Protein AF-A0A842YHD7-F1 (afdb_monomer_lite)

Sequence (60 aa):
MKAADFKYKKNQAHTRRKYMGGIPGSKIVKFTMGNTSKECTHRVELINIKDVQITHNALE

Secondary structure (DSSP, 8-state):
--HHHHSS--S-----GGG-SSPPPP----S--S-SSSPPS-------SS--PPPHHHH-

Radius of gyration: 15.92 Å; chains: 1; bounding box: 39×24×38 Å

Structure (mmCIF, N/CA/C/O backbone):
data_AF-A0A842YHD7-F1
#
_entry.id   AF-A0A842YHD7-F1
#
loop_
_atom_site.group_PDB
_atom_site.id
_atom_site.type_symbol
_atom_site.label_atom_id
_atom_site.label_alt_id
_atom_site.label_comp_id
_atom_site.label_asym_id
_atom_site.label_entity_id
_atom_site.label_seq_id
_atom_site.pdbx_PDB_ins_code
_atom_site.Cartn_x
_atom_site.Cartn_y
_atom_site.Cartn_z
_atom_site.occupancy
_atom_site.B_iso_or_equiv
_atom_site.auth_seq_id
_atom_site.auth_comp_id
_atom_site.auth_asym_id
_atom_site.auth_atom_id
_atom_site.pdbx_PDB_model_num
ATOM 1 N N . MET A 1 1 ? 2.091 6.435 -16.939 1.00 74.75 1 MET A N 1
ATOM 2 C CA . MET A 1 1 ? 2.165 4.970 -16.732 1.00 74.75 1 MET A CA 1
ATOM 3 C C . MET A 1 1 ? 0.849 4.482 -16.172 1.00 74.75 1 MET A C 1
ATOM 5 O O . MET A 1 1 ? 0.220 5.217 -15.4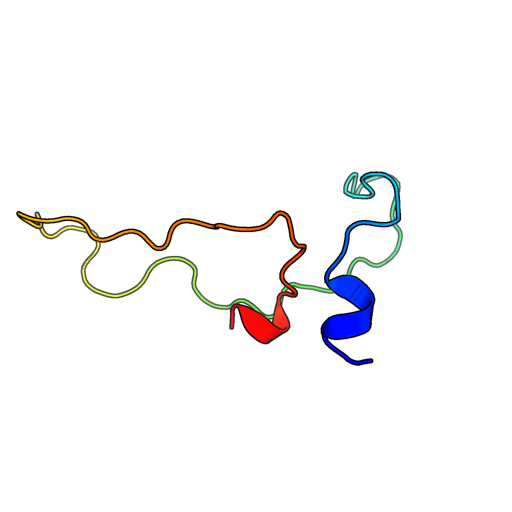16 1.00 74.75 1 MET A O 1
ATOM 9 N N . LYS A 1 2 ? 0.420 3.287 -16.570 1.00 84.88 2 LYS A N 1
ATOM 10 C CA . LYS A 1 2 ? -0.834 2.682 -16.119 1.00 84.88 2 LYS A CA 1
ATOM 11 C C . LYS A 1 2 ? -0.560 1.812 -14.892 1.00 84.88 2 LYS A C 1
ATOM 13 O O . LYS A 1 2 ? 0.521 1.251 -14.752 1.00 84.88 2 LYS A O 1
ATOM 18 N N . ALA A 1 3 ? -1.553 1.636 -14.020 1.00 82.94 3 ALA A N 1
ATOM 19 C CA . ALA A 1 3 ? -1.425 0.737 -12.867 1.00 82.94 3 ALA A CA 1
ATOM 20 C C . ALA A 1 3 ? -1.099 -0.715 -13.283 1.00 82.94 3 ALA A C 1
ATOM 22 O O . ALA A 1 3 ? -0.390 -1.425 -12.574 1.00 82.94 3 ALA A O 1
ATOM 23 N N . ALA A 1 4 ? -1.563 -1.134 -14.468 1.00 86.69 4 ALA A N 1
ATOM 24 C CA . ALA A 1 4 ? -1.280 -2.447 -15.043 1.00 86.69 4 ALA A CA 1
ATOM 25 C C . ALA A 1 4 ? 0.223 -2.725 -15.229 1.00 86.69 4 ALA A C 1
ATOM 27 O O . ALA A 1 4 ? 0.637 -3.876 -15.098 1.00 86.69 4 ALA A O 1
ATOM 28 N N . ASP A 1 5 ? 1.033 -1.687 -15.458 1.00 88.38 5 ASP A N 1
ATOM 29 C CA . ASP A 1 5 ? 2.475 -1.818 -15.701 1.00 88.38 5 ASP A CA 1
ATOM 30 C C . ASP A 1 5 ? 3.216 -2.329 -14.451 1.00 88.38 5 ASP A C 1
ATOM 32 O O . ASP A 1 5 ? 4.217 -3.037 -14.560 1.00 88.38 5 ASP A O 1
ATOM 36 N N . PHE A 1 6 ? 2.683 -2.026 -13.262 1.00 87.25 6 PHE A N 1
ATOM 37 C CA . PHE A 1 6 ? 3.263 -2.376 -11.961 1.00 87.25 6 PHE A CA 1
ATOM 38 C C . PHE A 1 6 ? 2.550 -3.528 -11.256 1.00 87.25 6 PHE A C 1
ATOM 40 O O . PHE A 1 6 ? 3.021 -3.987 -10.223 1.00 87.25 6 PHE A O 1
ATOM 47 N N . LYS A 1 7 ? 1.409 -3.984 -11.784 1.00 86.94 7 LYS A N 1
ATOM 48 C CA . LYS A 1 7 ? 0.487 -4.888 -11.085 1.00 86.94 7 LYS A CA 1
ATOM 49 C C . LYS A 1 7 ? 1.137 -6.204 -10.662 1.00 86.94 7 LYS A C 1
ATOM 51 O O . LYS A 1 7 ? 0.892 -6.679 -9.557 1.00 86.94 7 LYS A O 1
ATOM 56 N N . TYR A 1 8 ? 1.950 -6.794 -11.531 1.00 90.56 8 TYR A N 1
ATOM 57 C CA . TYR A 1 8 ? 2.637 -8.051 -11.252 1.00 90.56 8 TYR A CA 1
ATOM 58 C C . TYR A 1 8 ? 4.106 -7.792 -10.951 1.00 90.56 8 TYR A C 1
ATOM 60 O O . TYR A 1 8 ? 4.799 -7.117 -11.716 1.00 90.56 8 TYR A O 1
ATOM 68 N N . LYS A 1 9 ? 4.590 -8.364 -9.847 1.00 84.00 9 LYS A N 1
ATOM 69 C CA . LYS A 1 9 ? 5.985 -8.244 -9.432 1.00 84.00 9 LYS A CA 1
ATOM 70 C C . LYS A 1 9 ? 6.876 -9.051 -10.378 1.00 84.00 9 LYS A C 1
ATOM 72 O O . LYS A 1 9 ? 7.023 -10.257 -10.225 1.00 84.00 9 LYS A O 1
ATOM 77 N N . LYS A 1 10 ? 7.471 -8.369 -11.355 1.00 86.31 10 LYS A N 1
ATOM 78 C CA . LYS A 1 10 ? 8.420 -8.964 -12.314 1.00 86.31 10 LYS A CA 1
ATOM 79 C C . LYS A 1 10 ? 9.869 -8.938 -11.817 1.00 86.31 10 LYS A C 1
ATOM 81 O O . LYS A 1 10 ? 10.676 -9.750 -12.249 1.00 86.31 10 LYS A O 1
ATOM 86 N N . ASN A 1 11 ? 10.186 -8.025 -10.897 1.00 86.75 11 ASN A N 1
ATOM 87 C CA . ASN A 1 11 ? 11.552 -7.738 -10.461 1.00 86.75 11 ASN A CA 1
ATOM 88 C C . ASN A 1 11 ? 11.799 -8.159 -9.004 1.00 86.75 11 ASN A C 1
ATOM 90 O O . ASN A 1 11 ? 10.872 -8.307 -8.200 1.00 86.75 11 ASN A O 1
ATOM 94 N N . GLN A 1 12 ? 13.077 -8.293 -8.645 1.00 91.00 12 GLN A N 1
ATOM 95 C CA . GLN A 1 12 ? 13.504 -8.484 -7.258 1.00 91.00 12 GLN A CA 1
ATOM 96 C C . GLN A 1 12 ? 13.138 -7.278 -6.375 1.00 91.00 12 GLN A C 1
ATOM 98 O O . GLN A 1 12 ? 12.876 -6.173 -6.853 1.00 91.00 12 GLN A O 1
ATOM 103 N N . ALA A 1 13 ? 13.096 -7.493 -5.058 1.00 91.38 13 ALA A N 1
ATOM 104 C CA . ALA A 1 13 ? 12.731 -6.450 -4.105 1.00 91.38 13 ALA A CA 1
ATOM 105 C C . ALA A 1 13 ? 13.799 -5.343 -4.046 1.00 91.38 13 ALA A C 1
ATOM 107 O O . ALA A 1 13 ? 14.945 -5.590 -3.676 1.00 91.38 13 ALA A O 1
ATOM 108 N N . HIS A 1 14 ? 13.395 -4.110 -4.354 1.00 90.50 14 HIS A N 1
ATOM 109 C CA . HIS A 1 14 ? 14.273 -2.943 -4.393 1.00 90.50 14 HIS A CA 1
ATOM 110 C C . HIS A 1 14 ? 13.799 -1.870 -3.399 1.00 90.50 14 HIS A C 1
ATOM 112 O O . HIS A 1 14 ? 13.131 -0.904 -3.763 1.00 90.50 14 HIS A O 1
ATOM 118 N N . THR A 1 15 ? 14.095 -2.081 -2.114 1.00 91.81 15 THR A N 1
ATOM 119 C CA . THR A 1 15 ? 13.527 -1.291 -0.998 1.00 91.81 15 THR A CA 1
ATOM 120 C C . THR A 1 15 ? 14.569 -0.595 -0.120 1.00 91.81 15 THR A C 1
ATOM 122 O O . THR A 1 15 ? 14.232 0.273 0.688 1.00 91.81 15 THR A O 1
ATOM 125 N N . ARG A 1 16 ? 15.847 -0.972 -0.237 1.00 93.06 16 ARG A N 1
ATOM 126 C CA . ARG A 1 16 ? 16.914 -0.510 0.661 1.00 93.06 16 ARG A CA 1
ATOM 127 C C . ARG A 1 16 ? 17.333 0.922 0.326 1.00 93.06 16 ARG A C 1
ATOM 129 O O . ARG A 1 16 ? 18.224 1.126 -0.491 1.00 93.06 16 ARG A O 1
ATOM 136 N N . ARG A 1 17 ? 16.743 1.899 1.025 1.00 89.56 17 ARG A N 1
ATOM 137 C CA . ARG A 1 17 ? 16.933 3.341 0.768 1.00 89.56 17 ARG A CA 1
ATOM 138 C C . ARG A 1 17 ? 18.393 3.802 0.707 1.00 89.56 17 ARG A C 1
ATOM 140 O O . ARG A 1 17 ? 18.713 4.637 -0.122 1.00 89.56 17 ARG A O 1
ATOM 147 N N . LYS A 1 18 ? 19.287 3.214 1.511 1.00 92.94 18 LYS A N 1
ATOM 148 C CA . LYS A 1 18 ? 20.728 3.543 1.511 1.00 92.94 18 LYS A CA 1
ATOM 149 C C . LYS A 1 18 ? 21.450 3.274 0.183 1.00 92.94 18 LYS A C 1
ATOM 151 O O . LYS A 1 18 ? 22.527 3.811 -0.027 1.00 92.94 18 LYS A O 1
ATOM 156 N N . TYR A 1 19 ? 20.875 2.444 -0.690 1.00 93.44 19 TYR A N 1
ATOM 157 C CA . TYR A 1 19 ? 21.416 2.141 -2.018 1.00 93.44 19 TYR A CA 1
ATOM 158 C C . TYR A 1 19 ? 20.618 2.818 -3.149 1.00 93.44 19 TYR A C 1
ATOM 160 O O . TYR A 1 19 ? 20.851 2.518 -4.314 1.00 93.44 19 TYR A O 1
ATOM 168 N N . MET A 1 20 ? 19.656 3.694 -2.827 1.00 90.88 20 MET A N 1
ATOM 169 C CA . MET A 1 20 ? 18.768 4.352 -3.792 1.00 90.88 20 MET A CA 1
ATOM 170 C C . MET A 1 20 ? 18.946 5.872 -3.741 1.00 90.88 20 MET A C 1
ATOM 172 O O . MET A 1 20 ? 18.744 6.481 -2.692 1.00 90.88 20 MET A O 1
ATOM 176 N N . GLY A 1 21 ? 19.259 6.499 -4.874 1.00 91.62 21 GLY A N 1
ATOM 177 C CA . GLY A 1 21 ? 19.259 7.960 -4.996 1.00 91.62 21 GLY A CA 1
ATOM 178 C C . GLY A 1 21 ? 17.857 8.500 -5.296 1.00 91.62 21 GLY A C 1
ATOM 179 O O . GLY A 1 21 ? 17.203 8.009 -6.210 1.00 91.62 21 GLY A O 1
ATOM 180 N N . GLY A 1 22 ? 17.401 9.507 -4.541 1.00 87.06 22 GLY A N 1
ATOM 181 C CA . GLY A 1 22 ? 16.211 10.302 -4.884 1.00 87.06 22 GLY A CA 1
ATOM 182 C C . GLY A 1 22 ? 14.878 9.543 -4.880 1.00 87.06 22 GLY A C 1
ATOM 183 O O . GLY A 1 22 ? 14.147 9.585 -5.864 1.00 87.06 22 GLY A O 1
ATOM 184 N N . ILE A 1 23 ? 14.541 8.850 -3.785 1.00 88.81 23 ILE A N 1
ATOM 185 C CA . ILE A 1 23 ? 13.250 8.152 -3.660 1.00 88.81 23 ILE A CA 1
ATOM 186 C C . ILE A 1 23 ? 12.105 9.174 -3.569 1.00 88.81 23 ILE A C 1
ATOM 188 O O . ILE A 1 23 ? 12.079 9.944 -2.605 1.00 88.81 23 ILE A O 1
ATOM 192 N N . PRO A 1 24 ? 11.131 9.161 -4.500 1.00 89.19 24 PRO A N 1
ATOM 193 C CA . PRO A 1 24 ? 9.959 10.022 -4.404 1.00 89.19 24 PRO A CA 1
ATOM 194 C C . PRO A 1 24 ? 9.147 9.725 -3.139 1.00 89.19 24 PRO A C 1
ATOM 196 O O . PRO A 1 24 ? 9.005 8.567 -2.734 1.00 89.19 24 PRO A O 1
ATOM 199 N N . GLY A 1 25 ? 8.589 10.770 -2.528 1.00 88.88 25 GLY A N 1
ATOM 200 C CA . GLY A 1 25 ? 7.687 10.630 -1.386 1.00 88.88 25 GLY A CA 1
ATOM 201 C C . GLY A 1 25 ? 6.422 9.83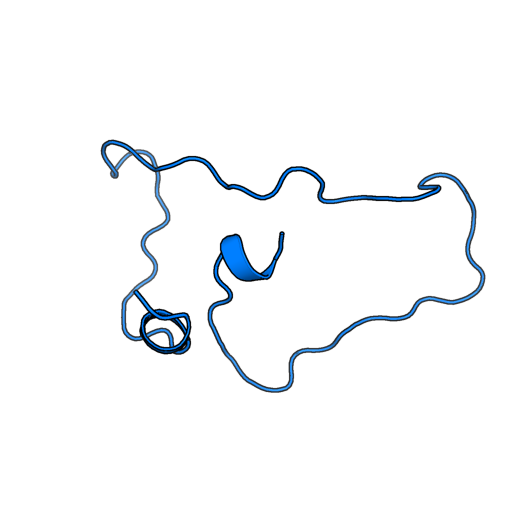7 -1.736 1.00 88.88 25 GLY A C 1
ATOM 202 O O . GLY A 1 25 ? 5.976 9.818 -2.884 1.00 88.88 25 GLY A O 1
ATOM 203 N N . SER A 1 26 ? 5.835 9.181 -0.732 1.00 90.56 26 SER A N 1
ATOM 204 C CA . SER A 1 26 ? 4.508 8.572 -0.873 1.00 90.56 26 SER A CA 1
ATOM 205 C C . SER A 1 26 ? 3.451 9.669 -0.973 1.00 90.56 26 SER A C 1
ATOM 207 O O . SER A 1 26 ? 3.525 10.642 -0.228 1.00 90.56 26 SER A O 1
ATOM 209 N N . LYS A 1 27 ? 2.450 9.494 -1.844 1.00 92.25 27 LYS A N 1
ATOM 210 C CA . LYS A 1 27 ? 1.267 10.371 -1.847 1.00 92.25 27 LYS A CA 1
ATOM 211 C C . LYS A 1 27 ? 0.252 10.027 -0.762 1.00 92.25 27 LYS A C 1
ATOM 213 O O . LYS A 1 27 ? -0.686 10.788 -0.592 1.00 92.25 27 LYS A O 1
ATOM 218 N N . ILE A 1 28 ? 0.439 8.906 -0.062 1.00 93.56 28 ILE A N 1
ATOM 219 C CA . ILE A 1 28 ? -0.486 8.487 0.988 1.00 93.56 28 ILE A CA 1
ATOM 220 C C . ILE A 1 28 ? -0.385 9.465 2.156 1.00 93.56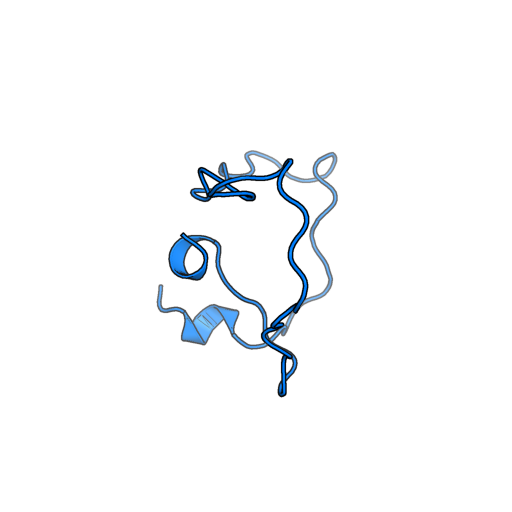 28 ILE A C 1
ATOM 222 O O . ILE A 1 28 ? 0.689 9.575 2.755 1.00 93.56 28 ILE A O 1
ATOM 226 N N . VAL A 1 29 ? -1.477 10.154 2.483 1.00 93.56 29 VAL A N 1
ATOM 227 C CA . VAL A 1 29 ? -1.479 11.193 3.524 1.00 93.56 29 VAL A CA 1
ATOM 228 C C . VAL A 1 29 ? -1.831 10.614 4.894 1.00 93.56 29 VAL A C 1
ATOM 230 O O . VAL A 1 29 ? -1.255 11.028 5.902 1.00 93.56 29 VAL A O 1
ATOM 233 N N . LYS A 1 30 ? -2.762 9.652 4.963 1.00 93.19 30 LYS A N 1
ATOM 234 C CA . LYS A 1 30 ? -3.258 9.074 6.226 1.00 93.19 30 LYS A CA 1
ATOM 235 C C . LYS A 1 30 ? -3.340 7.553 6.144 1.00 93.19 30 LYS A C 1
ATOM 237 O O . LYS A 1 30 ? -3.864 7.009 5.184 1.00 93.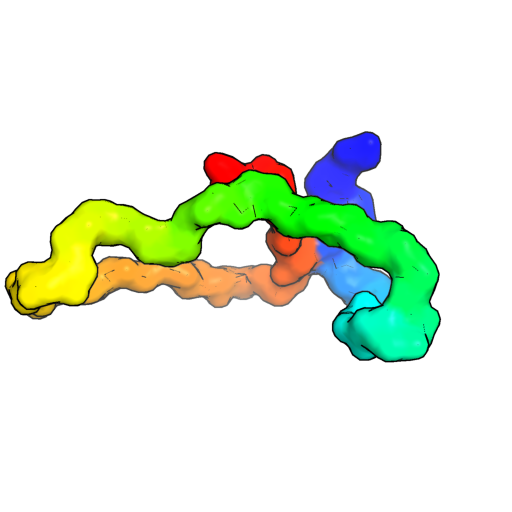19 30 LYS A O 1
ATOM 242 N N . PHE A 1 31 ? -2.871 6.871 7.188 1.00 92.88 31 PHE A N 1
ATOM 243 C CA . PHE A 1 31 ? -2.966 5.407 7.308 1.00 92.88 31 PHE A CA 1
ATOM 244 C C . PHE A 1 31 ? -4.080 4.952 8.253 1.00 92.88 31 PHE A C 1
ATOM 246 O O . PHE A 1 31 ? -4.583 3.839 8.135 1.00 92.88 31 PHE A O 1
ATOM 253 N N . THR A 1 32 ? -4.462 5.804 9.200 1.00 93.56 32 THR A N 1
ATOM 254 C CA . THR A 1 32 ? -5.530 5.554 10.166 1.00 93.56 32 THR A CA 1
ATOM 255 C C . THR A 1 32 ? -6.521 6.706 10.113 1.00 93.56 32 THR A C 1
ATOM 257 O O . THR A 1 32 ? -6.150 7.869 9.938 1.00 93.56 32 THR A O 1
ATOM 260 N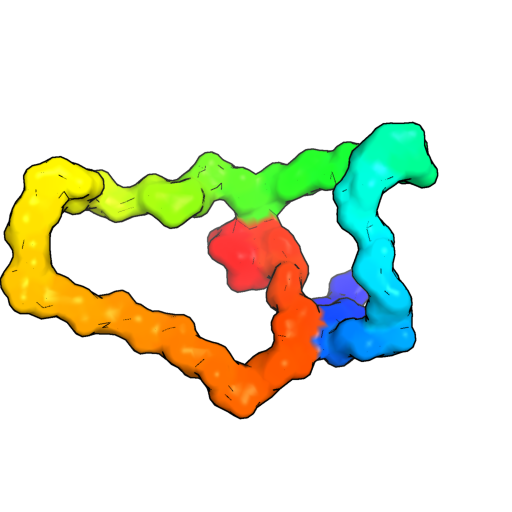 N . MET A 1 33 ? -7.806 6.378 10.203 1.00 93.06 33 MET A N 1
ATOM 261 C CA . MET A 1 33 ? -8.901 7.337 10.081 1.00 93.06 33 MET A CA 1
ATOM 262 C C . MET A 1 33 ? -10.026 6.979 11.050 1.00 93.06 33 MET A C 1
ATOM 264 O O . MET A 1 33 ? -10.121 5.847 11.521 1.00 93.06 33 MET A O 1
ATOM 268 N N . GLY A 1 34 ? -10.899 7.950 11.322 1.00 91.81 34 GLY A N 1
ATOM 269 C CA . GLY A 1 34 ? -12.020 7.773 12.241 1.00 91.81 34 GLY A CA 1
ATOM 270 C C . GLY A 1 34 ? -11.585 7.783 13.706 1.00 91.81 34 GLY A C 1
ATOM 271 O O . GLY A 1 34 ? -10.609 8.436 14.073 1.00 91.81 34 GLY A O 1
ATOM 272 N N . ASN A 1 35 ? -12.344 7.092 14.556 1.00 90.38 35 ASN A N 1
ATOM 273 C CA . ASN A 1 35 ? -12.083 7.048 15.990 1.00 90.38 35 ASN A CA 1
ATOM 274 C C . ASN A 1 35 ? -11.199 5.845 16.339 1.00 90.38 35 ASN A C 1
ATOM 276 O O . ASN A 1 35 ? -11.678 4.716 16.401 1.00 90.38 35 ASN A O 1
ATOM 280 N N . THR A 1 36 ? -9.918 6.105 16.584 1.00 87.50 36 THR A N 1
ATOM 281 C CA . THR A 1 36 ? -8.912 5.081 16.901 1.00 87.50 36 THR A CA 1
ATOM 282 C C . THR A 1 36 ? -8.987 4.558 18.333 1.00 87.50 36 THR A C 1
ATOM 284 O O . THR A 1 36 ? -8.396 3.526 18.625 1.00 87.50 36 THR A O 1
ATOM 287 N N . SER A 1 37 ? -9.675 5.265 19.231 1.00 88.06 37 SER A N 1
ATOM 288 C CA . SER A 1 37 ? -9.752 4.924 20.659 1.00 88.06 37 SER A CA 1
ATOM 289 C C . SER A 1 37 ? -11.059 4.235 21.039 1.00 88.06 37 SER A C 1
ATOM 291 O O . SER A 1 37 ? -11.212 3.793 22.173 1.00 88.06 37 SER A O 1
ATOM 293 N N . LYS A 1 38 ? -12.023 4.170 20.118 1.00 90.50 38 LYS A N 1
ATOM 294 C CA . LYS A 1 38 ? -13.312 3.530 20.362 1.00 90.50 38 LYS A CA 1
ATOM 295 C C . LYS A 1 38 ? -13.190 2.020 20.202 1.00 90.50 38 LYS A C 1
ATOM 297 O O . LYS A 1 38 ? -12.679 1.537 19.196 1.00 90.50 38 LYS A O 1
ATOM 302 N N . GLU A 1 39 ? -13.744 1.287 21.157 1.00 88.00 39 GLU A N 1
ATOM 303 C CA . GLU A 1 39 ? -13.890 -0.158 21.045 1.00 88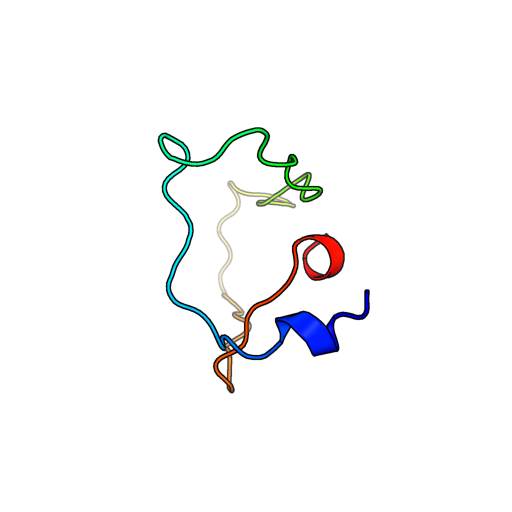.00 39 GLU A CA 1
ATOM 304 C C . GLU A 1 39 ? -14.997 -0.496 20.040 1.00 88.00 39 GLU A C 1
ATOM 306 O O . GLU A 1 39 ? -16.146 -0.053 20.152 1.00 88.00 39 GLU A O 1
ATOM 311 N N . CYS A 1 40 ? -14.631 -1.264 19.019 1.00 89.12 40 CYS A N 1
ATOM 312 C CA . CYS A 1 40 ? -15.546 -1.765 18.005 1.00 89.12 40 CYS A CA 1
ATOM 313 C C . CYS A 1 40 ? -15.843 -3.235 18.298 1.00 89.12 40 CYS A C 1
ATOM 315 O O . CYS A 1 40 ? -14.928 -4.030 18.490 1.00 89.12 40 CYS A O 1
ATOM 317 N N . THR A 1 41 ? -17.120 -3.609 18.292 1.00 95.44 41 THR A N 1
ATOM 318 C CA . THR A 1 41 ? -17.553 -4.991 18.558 1.00 95.44 41 THR A CA 1
ATOM 319 C C . THR A 1 41 ? -17.234 -5.947 17.411 1.00 95.44 41 THR A C 1
ATOM 321 O O . THR A 1 41 ? -17.114 -7.147 17.626 1.00 95.44 41 THR A O 1
ATOM 324 N N . HIS A 1 42 ? -17.101 -5.420 16.193 1.00 94.00 42 HIS A N 1
ATOM 325 C CA . HIS A 1 42 ? -16.876 -6.197 14.980 1.00 94.00 42 HIS A CA 1
ATOM 326 C C . HIS A 1 42 ? -15.741 -5.589 14.159 1.00 94.00 42 HIS A C 1
ATOM 328 O O . HIS A 1 42 ? -15.550 -4.370 14.140 1.00 94.00 42 HIS A O 1
ATOM 334 N N . ARG A 1 43 ? -15.016 -6.453 13.444 1.00 93.88 43 ARG A N 1
ATOM 335 C CA . ARG A 1 43 ? -13.915 -6.088 12.552 1.00 93.88 43 ARG A CA 1
ATOM 336 C C . ARG A 1 43 ? -14.186 -6.631 11.157 1.00 93.88 43 ARG A C 1
ATOM 338 O O . ARG A 1 43 ? -14.554 -7.790 11.004 1.00 93.88 43 ARG A O 1
ATOM 345 N N . VAL A 1 44 ? -13.976 -5.787 10.153 1.00 95.44 44 VAL A N 1
ATOM 346 C CA . VAL A 1 44 ? -14.065 -6.159 8.739 1.00 95.44 44 VAL A CA 1
ATOM 347 C C . VAL A 1 44 ? -12.699 -5.931 8.111 1.00 95.44 44 VAL A C 1
ATOM 349 O O . VAL A 1 44 ? -12.082 -4.889 8.326 1.00 95.44 44 VAL A O 1
ATOM 352 N N . GLU A 1 45 ? -12.227 -6.912 7.350 1.00 95.50 45 GLU A N 1
ATOM 353 C CA . GLU A 1 45 ? -10.941 -6.861 6.660 1.00 95.50 45 GLU A CA 1
ATOM 354 C C . GLU A 1 45 ? -11.128 -7.135 5.170 1.00 95.50 45 GLU A C 1
ATOM 356 O O . GLU A 1 45 ? -11.920 -7.991 4.774 1.00 95.50 45 GLU A O 1
ATOM 361 N N . LEU A 1 46 ? -10.367 -6.422 4.341 1.00 95.88 46 LEU A N 1
ATOM 362 C CA . LEU A 1 46 ? -10.259 -6.724 2.921 1.00 95.88 46 LEU A CA 1
ATOM 363 C C . LEU A 1 46 ? -9.096 -7.696 2.715 1.00 95.88 46 LEU A C 1
ATOM 365 O O . LEU A 1 46 ? -7.931 -7.313 2.828 1.00 95.88 46 LEU A O 1
ATOM 369 N N . ILE A 1 47 ? -9.420 -8.949 2.407 1.00 96.81 47 ILE A N 1
ATOM 370 C CA . ILE A 1 47 ? -8.424 -9.995 2.171 1.00 96.81 47 ILE A CA 1
ATOM 371 C C . ILE A 1 47 ? -8.064 -10.031 0.688 1.00 96.81 47 ILE A C 1
ATOM 373 O O . ILE A 1 47 ? -8.923 -10.022 -0.196 1.00 96.81 47 ILE A O 1
ATOM 377 N N . ASN A 1 48 ? -6.765 -10.091 0.418 1.00 94.12 48 ASN A N 1
ATOM 378 C CA . ASN A 1 48 ? -6.248 -10.254 -0.925 1.00 94.12 48 ASN A CA 1
ATOM 379 C C . ASN A 1 48 ? -6.475 -11.687 -1.454 1.00 94.12 48 ASN A C 1
ATOM 381 O O . ASN A 1 48 ? -6.122 -12.652 -0.788 1.00 94.12 48 ASN A O 1
ATOM 385 N N . ILE A 1 49 ? -6.979 -11.817 -2.687 1.00 96.69 49 ILE A N 1
ATOM 386 C CA . ILE A 1 49 ? -7.151 -13.101 -3.394 1.00 96.69 49 ILE A CA 1
ATOM 387 C C . ILE A 1 49 ? -5.993 -13.376 -4.382 1.00 96.69 49 ILE A C 1
ATOM 389 O O . ILE A 1 49 ? -5.805 -14.506 -4.826 1.00 96.69 49 ILE A O 1
ATOM 393 N N . LYS A 1 50 ? -5.219 -12.355 -4.779 1.00 93.75 50 LYS A N 1
ATOM 394 C CA . LYS A 1 50 ? -4.153 -12.452 -5.792 1.00 93.75 50 LYS A CA 1
ATOM 395 C C . LYS A 1 50 ? -2.919 -11.639 -5.427 1.00 93.75 50 LYS A C 1
ATOM 397 O O . LYS A 1 50 ? -3.007 -10.441 -5.183 1.00 93.75 50 LYS A O 1
ATOM 402 N N . ASP A 1 51 ? -1.739 -12.228 -5.543 1.00 92.12 51 ASP A N 1
ATOM 403 C CA . ASP A 1 51 ? -0.490 -11.508 -5.292 1.00 92.12 51 ASP A CA 1
ATOM 404 C C . ASP A 1 51 ? -0.226 -10.436 -6.355 1.00 92.12 51 ASP A C 1
ATOM 406 O O . ASP A 1 51 ? 0.097 -10.722 -7.511 1.00 92.12 51 ASP A O 1
ATOM 410 N N . VAL A 1 52 ? -0.384 -9.175 -5.953 1.00 92.94 52 VAL A N 1
ATOM 411 C CA . VAL A 1 52 ? -0.183 -8.001 -6.803 1.00 92.94 52 VAL A CA 1
ATOM 412 C C . VAL A 1 52 ? 0.527 -6.899 -6.031 1.00 92.94 52 VAL A C 1
ATOM 414 O O . VAL A 1 52 ? 0.434 -6.802 -4.808 1.00 92.94 52 VAL A O 1
ATOM 417 N N . GLN A 1 53 ? 1.223 -6.035 -6.758 1.00 92.75 53 GLN A N 1
ATOM 418 C CA . GLN A 1 53 ? 1.769 -4.806 -6.207 1.00 92.75 53 GLN A CA 1
ATOM 419 C C . GLN A 1 53 ? 0.766 -3.665 -6.417 1.00 92.75 53 GLN A C 1
ATOM 421 O O . GLN A 1 53 ? 0.365 -3.368 -7.543 1.00 92.75 53 GLN A O 1
ATOM 426 N N . ILE A 1 54 ? 0.373 -3.015 -5.320 1.00 92.25 54 ILE A N 1
ATOM 427 C CA . ILE A 1 54 ? -0.542 -1.869 -5.327 1.00 92.25 54 ILE A CA 1
ATOM 428 C C . ILE A 1 54 ? 0.285 -0.581 -5.285 1.00 92.25 54 ILE A C 1
ATOM 430 O O . ILE A 1 54 ? 1.183 -0.423 -4.458 1.00 92.25 54 ILE A O 1
ATOM 434 N N . THR A 1 55 ? 0.014 0.343 -6.205 1.00 92.50 55 THR A N 1
ATOM 435 C CA . THR A 1 55 ? 0.715 1.633 -6.275 1.00 92.50 55 THR A CA 1
ATOM 436 C C . THR A 1 55 ? 0.167 2.625 -5.251 1.00 92.50 55 THR A C 1
ATOM 438 O O . THR A 1 55 ? -1.035 2.632 -5.014 1.00 92.50 55 THR A O 1
ATOM 441 N N . HIS A 1 56 ? 0.999 3.544 -4.745 1.00 92.44 56 HIS A N 1
ATOM 442 C CA . HIS A 1 56 ? 0.563 4.580 -3.792 1.00 92.44 56 HIS A CA 1
ATOM 443 C C . HIS A 1 56 ? -0.590 5.454 -4.320 1.00 92.44 56 HIS A C 1
ATOM 445 O O . HIS A 1 56 ? -1.421 5.880 -3.539 1.00 92.44 56 HIS A O 1
ATOM 451 N N . ASN A 1 57 ? -0.677 5.671 -5.640 1.00 92.00 57 ASN A N 1
ATOM 452 C CA . ASN A 1 57 ? -1.780 6.415 -6.270 1.00 92.00 57 ASN A CA 1
ATOM 453 C C . ASN A 1 57 ? -3.134 5.693 -6.205 1.00 92.00 57 ASN A C 1
ATOM 455 O O . ASN A 1 57 ? -4.141 6.313 -6.496 1.00 92.00 57 ASN A O 1
ATOM 459 N N . ALA A 1 58 ? -3.141 4.379 -5.972 1.00 92.31 58 ALA A N 1
ATOM 460 C CA . ALA A 1 58 ? -4.365 3.587 -5.861 1.00 92.31 58 ALA A CA 1
ATOM 461 C C . ALA A 1 58 ? -4.763 3.336 -4.397 1.00 92.31 58 ALA A C 1
ATOM 463 O O . ALA A 1 58 ? -5.831 2.784 -4.157 1.00 92.31 58 ALA A O 1
ATOM 464 N N . LEU A 1 59 ? -3.870 3.651 -3.449 1.00 92.94 59 LEU A N 1
ATOM 465 C CA . LEU A 1 59 ? -4.118 3.540 -2.009 1.00 92.94 59 LEU A CA 1
ATOM 466 C C . LEU A 1 59 ? -4.621 4.851 -1.403 1.00 92.94 59 LEU A C 1
ATOM 468 O O . LEU A 1 59 ? -5.347 4.798 -0.417 1.00 92.94 59 LEU A O 1
ATOM 472 N N . GLU A 1 60 ? -4.191 5.980 -1.964 1.00 91.19 60 GLU A N 1
ATOM 473 C CA . GLU A 1 60 ? -4.749 7.307 -1.681 1.00 91.19 60 GLU A CA 1
ATOM 474 C C . GLU A 1 60 ? -6.023 7.529 -2.503 1.00 91.19 60 GLU A C 1
ATOM 476 O O . GLU A 1 60 ? -6.999 8.063 -1.936 1.00 91.19 60 GLU A O 1
#

pLDDT: mean 90.88, std 3.72, range [74.75, 96.81]

Foldseek 3Di:
DDQVVQWDPPDDDDDPVVVDPDDDDQPDDDDDDDDPPDDDPDDDDDDDPDDTDDHSVRVD